Protein AF-A0A317F106-F1 (afdb_monomer_lite)

Secondary structure (DSSP, 8-state):
-TTTTT--PPPPPP---SSSHHHHHHHHHHHHHHHHHHHH-TT--S--SSGGGSEEPTTS-EE-HHHHHHHHHHHHHHHHHHHHHHHH-

pLDDT: mean 92.19, std 5.91, range [55.66, 98.0]

Organism: NCBI:txid2203212

Structure (mmCIF, N/CA/C/O backbone):
data_AF-A0A317F106-F1
#
_entry.id   AF-A0A317F106-F1
#
loop_
_atom_site.group_PDB
_atom_site.id
_atom_site.type_symbol
_atom_site.label_atom_id
_atom_site.label_alt_id
_atom_site.label_comp_id
_atom_site.label_asym_id
_atom_site.label_entity_id
_atom_site.label_seq_id
_atom_site.pdbx_PDB_ins_code
_atom_site.Cartn_x
_atom_site.Cartn_y
_atom_site.Cartn_z
_atom_site.occupancy
_atom_site.B_iso_or_equiv
_atom_site.auth_seq_id
_atom_site.auth_comp_id
_atom_site.auth_asym_id
_atom_site.auth_atom_id
_atom_site.pdbx_PDB_model_num
ATOM 1 N N . MET A 1 1 ? -6.680 -5.233 5.391 1.00 79.50 1 MET A N 1
ATOM 2 C CA . MET A 1 1 ? -7.049 -4.062 6.206 1.00 79.50 1 MET A CA 1
ATOM 3 C C . MET A 1 1 ? -8.561 -3.898 6.235 1.00 79.50 1 MET A C 1
ATOM 5 O O . MET A 1 1 ? -9.145 -4.159 7.264 1.00 79.50 1 MET A O 1
ATOM 9 N N . GLU A 1 2 ? -9.223 -3.624 5.113 1.00 82.81 2 GLU A N 1
ATOM 10 C CA . GLU A 1 2 ? -10.684 -3.401 5.064 1.00 82.81 2 GLU A CA 1
ATOM 11 C C . GLU A 1 2 ? -11.546 -4.533 5.635 1.00 82.81 2 GLU A C 1
ATOM 13 O O . GLU A 1 2 ? -12.427 -4.290 6.449 1.00 82.81 2 GLU A O 1
ATOM 18 N N . ASN A 1 3 ? -11.259 -5.786 5.276 1.00 81.94 3 ASN A N 1
ATOM 19 C CA . ASN A 1 3 ? -11.984 -6.932 5.842 1.00 81.94 3 ASN A CA 1
ATOM 20 C C . ASN A 1 3 ? -11.746 -7.107 7.342 1.00 81.94 3 ASN A C 1
ATOM 22 O O . ASN A 1 3 ? -12.618 -7.604 8.041 1.00 81.94 3 ASN A O 1
ATOM 26 N N . HIS A 1 4 ? -10.587 -6.672 7.834 1.00 80.81 4 HIS A N 1
ATOM 27 C CA . HIS A 1 4 ? -10.290 -6.683 9.260 1.00 80.81 4 HIS A CA 1
ATOM 28 C C . HIS A 1 4 ? -11.084 -5.598 10.007 1.00 80.81 4 HIS A C 1
ATOM 30 O O . HIS A 1 4 ? -11.530 -5.843 11.117 1.00 80.81 4 HIS A O 1
ATOM 36 N N . ILE A 1 5 ? -11.377 -4.466 9.357 1.00 81.38 5 ILE A N 1
ATOM 37 C CA . ILE A 1 5 ? -12.264 -3.415 9.889 1.00 81.38 5 ILE A CA 1
ATOM 38 C C . ILE A 1 5 ? -13.740 -3.600 9.483 1.00 81.38 5 ILE A C 1
ATOM 40 O O . ILE A 1 5 ? -14.540 -2.677 9.601 1.00 81.38 5 ILE A O 1
ATOM 44 N N . GLY A 1 6 ? -14.116 -4.787 8.992 1.00 82.88 6 GLY A N 1
ATOM 45 C CA . GLY A 1 6 ? -15.510 -5.171 8.738 1.00 82.88 6 GLY A CA 1
ATOM 46 C C . GLY A 1 6 ? -16.130 -4.707 7.412 1.00 82.88 6 GLY A C 1
ATOM 47 O O . GLY A 1 6 ? -17.331 -4.888 7.218 1.00 82.88 6 GLY A O 1
ATOM 48 N N . LEU A 1 7 ? -15.354 -4.149 6.475 1.00 81.06 7 LEU A N 1
ATOM 49 C CA . LEU A 1 7 ? -15.880 -3.594 5.213 1.00 81.06 7 LEU A CA 1
ATOM 50 C C . LEU A 1 7 ? -16.180 -4.638 4.116 1.00 81.06 7 LEU A C 1
ATOM 52 O O . LEU A 1 7 ? -16.780 -4.289 3.104 1.00 81.06 7 LEU A O 1
ATOM 56 N N . ASN A 1 8 ? -15.813 -5.912 4.311 1.00 83.00 8 ASN A N 1
ATOM 57 C CA . ASN A 1 8 ? -16.135 -7.042 3.416 1.00 83.00 8 ASN A CA 1
ATOM 58 C C . ASN A 1 8 ? -15.856 -6.782 1.915 1.00 83.00 8 ASN A C 1
ATOM 60 O O . ASN A 1 8 ? -16.671 -7.100 1.047 1.00 83.00 8 ASN A O 1
ATOM 64 N N . THR A 1 9 ? -14.696 -6.207 1.598 1.00 86.19 9 THR A N 1
ATOM 65 C CA . THR A 1 9 ? -14.245 -5.936 0.234 1.00 86.19 9 THR A CA 1
ATOM 66 C C . THR A 1 9 ? -13.712 -7.188 -0.467 1.00 86.19 9 THR A C 1
ATOM 68 O O . THR A 1 9 ? -13.115 -8.094 0.130 1.00 86.19 9 THR A O 1
ATOM 71 N N . ILE A 1 10 ? -13.929 -7.236 -1.784 1.00 87.25 10 ILE A N 1
ATOM 72 C CA . ILE A 1 10 ? -13.456 -8.313 -2.656 1.00 87.25 10 ILE A CA 1
ATOM 73 C C . ILE A 1 10 ? -12.085 -7.928 -3.203 1.00 87.25 10 ILE A C 1
ATOM 75 O O . ILE A 1 10 ? -11.886 -6.828 -3.719 1.00 87.25 10 ILE A O 1
ATOM 79 N N . ARG A 1 11 ? -11.130 -8.857 -3.122 1.00 84.12 11 ARG A N 1
ATOM 80 C CA . ARG A 1 11 ? -9.804 -8.667 -3.710 1.00 84.12 11 ARG A CA 1
ATOM 81 C C . ARG A 1 11 ? -9.930 -8.548 -5.240 1.00 84.12 11 ARG A C 1
ATOM 83 O O . ARG A 1 11 ? -10.470 -9.471 -5.847 1.00 84.12 11 ARG A O 1
ATOM 90 N N . PRO A 1 12 ? -9.391 -7.490 -5.873 1.00 87.56 12 PRO A N 1
ATOM 91 C CA . PRO A 1 12 ? -9.419 -7.367 -7.325 1.00 87.56 12 PRO A CA 1
ATOM 92 C C . PRO A 1 12 ? -8.603 -8.480 -7.998 1.00 87.56 12 PRO A C 1
ATOM 94 O O . PRO A 1 12 ? -7.592 -8.952 -7.460 1.00 87.56 12 PRO A O 1
ATOM 97 N N . GLU A 1 13 ? -9.039 -8.884 -9.189 1.00 91.62 13 GLU A N 1
ATOM 98 C CA . GLU A 1 13 ? -8.332 -9.861 -10.017 1.00 91.62 13 GLU A CA 1
ATOM 99 C C . GLU A 1 13 ? -6.991 -9.315 -10.528 1.00 91.62 13 GLU A C 1
ATOM 101 O O . GLU A 1 13 ? -6.745 -8.107 -10.564 1.00 91.62 13 GLU A O 1
ATOM 106 N N . ARG A 1 14 ? -6.091 -10.222 -10.928 1.00 92.50 14 ARG A N 1
ATOM 107 C CA . ARG A 1 14 ? -4.829 -9.829 -11.564 1.00 92.50 14 ARG A CA 1
ATOM 108 C C . ARG A 1 14 ? -5.099 -9.356 -12.989 1.00 92.50 14 ARG A C 1
ATOM 110 O O . ARG A 1 14 ? -5.735 -10.065 -13.760 1.00 92.50 14 ARG A O 1
ATOM 117 N N . CYS A 1 15 ? -4.543 -8.204 -13.341 1.00 91.88 15 CYS A N 1
ATOM 118 C CA . CYS A 1 15 ? -4.629 -7.636 -14.682 1.00 91.88 15 CYS A CA 1
ATOM 119 C C . CYS A 1 15 ? -3.271 -7.691 -15.387 1.00 91.88 15 CYS A C 1
ATOM 121 O O . CYS A 1 15 ? -2.232 -7.521 -14.748 1.00 91.88 15 CYS A O 1
ATOM 123 N N . PHE A 1 16 ? -3.308 -7.859 -16.707 1.00 95.94 16 PHE A N 1
ATOM 124 C CA . PHE A 1 16 ? -2.163 -7.712 -17.599 1.00 95.94 16 PHE A CA 1
ATOM 125 C C . PHE A 1 16 ? -2.548 -6.753 -18.725 1.00 95.94 16 PHE A C 1
ATOM 127 O O . PHE A 1 16 ? -3.681 -6.788 -19.203 1.00 95.94 16 PHE A O 1
ATOM 134 N N . PHE A 1 17 ? -1.615 -5.896 -19.119 1.00 96.25 17 PHE A N 1
ATOM 135 C CA . PHE A 1 17 ? -1.794 -4.904 -20.174 1.00 96.25 17 PHE A CA 1
ATOM 136 C C . PHE A 1 17 ? -0.629 -4.956 -21.159 1.00 96.25 17 PHE A C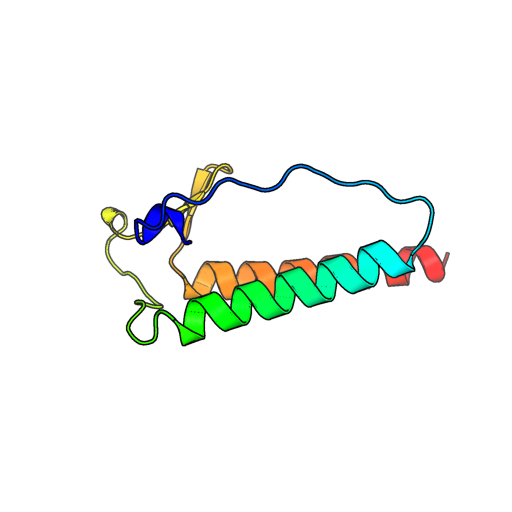 1
ATOM 138 O O . PHE A 1 17 ? 0.497 -5.274 -20.770 1.00 96.25 17 PHE A O 1
ATOM 145 N N . ASP A 1 18 ? -0.910 -4.582 -22.405 1.00 97.56 18 ASP A N 1
ATOM 146 C CA . ASP A 1 18 ? 0.067 -4.558 -23.501 1.00 97.56 18 ASP A CA 1
ATOM 147 C C . ASP A 1 18 ? 0.962 -3.306 -23.485 1.00 97.56 18 ASP A C 1
ATOM 149 O O . ASP A 1 18 ? 2.010 -3.265 -24.126 1.00 97.56 18 ASP A O 1
ATOM 153 N N . HIS A 1 19 ? 0.555 -2.278 -22.736 1.00 96.94 19 HIS A N 1
ATOM 154 C CA . HIS A 1 19 ? 1.229 -0.983 -22.653 1.00 96.94 19 HIS A CA 1
ATOM 155 C C . HIS A 1 19 ? 1.479 -0.577 -21.198 1.00 96.94 19 HIS A C 1
ATOM 157 O O . HIS A 1 19 ? 0.866 -1.121 -20.277 1.00 96.94 19 HIS A O 1
ATOM 163 N N . VAL A 1 20 ? 2.394 0.372 -20.980 1.00 95.19 20 VAL A N 1
ATOM 164 C CA . VAL A 1 20 ? 2.831 0.782 -19.635 1.00 95.19 20 VAL A CA 1
ATOM 165 C C . VAL A 1 20 ? 1.834 1.726 -18.960 1.00 95.19 20 VAL A C 1
ATOM 167 O O . VAL A 1 20 ? 1.666 1.690 -17.742 1.00 95.19 20 VAL A O 1
ATOM 170 N N . GLU A 1 21 ? 1.126 2.537 -19.739 1.00 98.00 21 GLU A N 1
ATOM 171 C CA . GLU A 1 21 ? 0.218 3.579 -19.267 1.00 98.00 21 GLU A CA 1
ATOM 172 C C . GLU A 1 21 ? -0.904 3.024 -18.367 1.00 98.00 21 GLU A C 1
ATOM 174 O O . GLU A 1 21 ? -1.104 3.569 -17.278 1.00 98.00 21 GLU A O 1
ATOM 179 N N . PRO A 1 22 ? -1.581 1.903 -18.704 1.00 97.06 22 PRO A N 1
ATOM 180 C CA . PRO A 1 22 ? -2.560 1.286 -17.810 1.00 97.06 22 PRO A CA 1
ATOM 181 C C . PRO A 1 22 ? -1.975 0.816 -16.472 1.00 97.06 22 PRO A C 1
ATOM 183 O O . PRO A 1 22 ? -2.662 0.876 -15.452 1.00 97.06 22 PRO A O 1
ATOM 186 N N . TYR A 1 23 ? -0.714 0.367 -16.440 1.00 95.12 23 TYR A N 1
ATOM 187 C CA . TYR A 1 23 ? -0.063 -0.003 -15.180 1.00 95.12 23 TYR A CA 1
ATOM 188 C C . TYR A 1 23 ? 0.207 1.227 -14.310 1.00 95.12 23 TYR A C 1
ATOM 190 O O . TYR A 1 23 ? -0.032 1.173 -13.104 1.00 95.12 23 TYR A O 1
ATOM 198 N N . ILE A 1 24 ? 0.659 2.338 -14.904 1.00 95.69 24 ILE A N 1
ATOM 199 C CA . ILE A 1 24 ? 0.876 3.608 -14.191 1.00 95.69 24 ILE A CA 1
ATOM 200 C C . ILE A 1 24 ? -0.439 4.096 -13.573 1.00 95.69 24 ILE A C 1
ATOM 202 O O . ILE A 1 24 ? -0.495 4.391 -12.379 1.00 95.69 24 ILE A O 1
ATOM 206 N N . GLU A 1 25 ? -1.518 4.092 -14.354 1.00 97.00 25 GLU A N 1
ATOM 207 C CA . GLU A 1 25 ? -2.850 4.465 -13.876 1.00 97.00 25 GLU A CA 1
ATOM 208 C C . GLU A 1 25 ? -3.317 3.558 -12.724 1.00 97.00 25 GLU A C 1
ATOM 210 O O . GLU A 1 25 ? -3.800 4.035 -11.697 1.00 97.00 25 GLU A O 1
ATOM 215 N N . LYS A 1 26 ? -3.095 2.241 -12.823 1.00 95.06 26 LYS A N 1
ATOM 216 C CA . LYS A 1 26 ? -3.419 1.304 -11.735 1.00 95.06 26 LYS A CA 1
ATOM 217 C C . LYS A 1 26 ? -2.618 1.563 -10.459 1.00 95.06 26 LYS A C 1
ATOM 219 O O . LYS A 1 26 ? -3.169 1.398 -9.371 1.00 95.06 26 LYS A O 1
ATOM 224 N N . LEU A 1 27 ? -1.362 1.998 -10.562 1.00 93.69 27 LEU A N 1
ATOM 225 C CA . LEU A 1 27 ? -0.567 2.397 -9.397 1.00 93.69 27 LEU A CA 1
ATOM 226 C C . LEU A 1 27 ? -1.118 3.672 -8.743 1.00 93.69 27 LEU A C 1
ATOM 228 O O . LEU A 1 27 ? -1.212 3.726 -7.516 1.00 93.69 27 LEU A O 1
ATOM 232 N N . HIS A 1 28 ? -1.544 4.663 -9.532 1.00 96.56 28 HIS A N 1
ATOM 233 C CA . HIS A 1 28 ? -2.204 5.862 -9.003 1.00 96.56 28 HIS A CA 1
ATOM 234 C C . HIS A 1 28 ? -3.529 5.536 -8.309 1.00 96.56 28 HIS A C 1
ATOM 236 O O . HIS A 1 28 ? -3.794 6.046 -7.216 1.00 96.56 28 HIS A O 1
ATOM 242 N N . GLN A 1 29 ? -4.333 4.649 -8.901 1.00 95.38 29 GLN A N 1
ATOM 243 C CA . GLN A 1 29 ? -5.572 4.158 -8.298 1.00 95.38 29 GLN A CA 1
ATOM 244 C C . GLN A 1 29 ? -5.299 3.434 -6.977 1.00 95.38 29 GLN A C 1
ATOM 246 O O . GLN A 1 29 ? -5.948 3.738 -5.981 1.00 95.38 29 GLN A O 1
ATOM 251 N N . ALA A 1 30 ? -4.309 2.536 -6.936 1.00 92.06 30 ALA A N 1
ATOM 252 C CA . ALA A 1 30 ? -3.927 1.830 -5.714 1.00 92.06 30 ALA A CA 1
ATOM 253 C C . ALA A 1 30 ? -3.464 2.792 -4.606 1.00 92.06 30 ALA A C 1
ATOM 255 O O . ALA A 1 30 ? -3.877 2.652 -3.458 1.00 92.06 30 ALA A O 1
ATOM 256 N N . PHE A 1 31 ? -2.658 3.804 -4.942 1.00 94.31 31 PHE A N 1
ATOM 257 C CA . PHE A 1 31 ? -2.217 4.810 -3.974 1.00 94.31 31 PHE A CA 1
ATOM 258 C C . PHE A 1 31 ? -3.382 5.656 -3.440 1.00 94.31 31 PHE A C 1
ATOM 260 O O . PHE A 1 31 ? -3.517 5.842 -2.230 1.00 94.31 31 PHE A O 1
ATOM 267 N N . SER A 1 32 ? -4.251 6.128 -4.336 1.00 96.19 32 SER A N 1
ATOM 268 C CA . SER A 1 32 ? -5.426 6.931 -3.976 1.00 96.19 32 SER A CA 1
ATOM 269 C C . SER A 1 32 ? -6.398 6.134 -3.110 1.00 96.19 32 SER A C 1
ATOM 271 O O . SER A 1 32 ? -6.934 6.654 -2.139 1.00 96.19 32 SER A O 1
ATOM 273 N N . TYR A 1 33 ? -6.570 4.849 -3.416 1.00 92.50 33 TYR A N 1
ATOM 274 C CA . TYR A 1 33 ? -7.352 3.928 -2.606 1.00 92.50 33 TYR A CA 1
ATOM 275 C C . TYR A 1 33 ? -6.800 3.804 -1.186 1.00 92.50 33 TYR A C 1
ATOM 277 O O . TYR A 1 33 ? -7.543 4.004 -0.229 1.00 92.50 33 TYR A O 1
ATOM 285 N N . CYS A 1 34 ? -5.494 3.550 -1.042 1.00 91.81 34 CYS A N 1
ATOM 286 C CA . CYS A 1 34 ? -4.853 3.494 0.271 1.00 91.81 34 CYS A CA 1
ATOM 287 C C . CYS A 1 34 ? -5.090 4.785 1.063 1.00 91.81 34 CYS A C 1
ATOM 289 O O . CYS A 1 34 ? -5.491 4.713 2.218 1.00 91.81 34 CYS A O 1
ATOM 291 N N . LYS A 1 35 ? -4.912 5.957 0.439 1.00 94.56 35 LYS A N 1
ATOM 292 C CA . LYS A 1 35 ? -5.183 7.258 1.072 1.00 94.56 35 LYS A CA 1
ATOM 293 C C . LYS A 1 35 ? -6.637 7.376 1.541 1.00 94.56 35 LYS A C 1
ATOM 295 O O . LYS A 1 35 ? -6.873 7.723 2.696 1.00 94.56 35 LYS A O 1
ATOM 300 N N . ASN A 1 36 ? -7.591 7.029 0.679 1.00 94.19 36 ASN A N 1
ATOM 301 C CA . ASN A 1 36 ? -9.018 7.111 0.988 1.00 94.19 36 ASN A CA 1
ATOM 302 C C . ASN A 1 36 ? -9.412 6.222 2.176 1.00 94.19 36 ASN A C 1
ATOM 304 O O . ASN A 1 36 ? -10.258 6.628 2.967 1.00 94.19 36 ASN A O 1
ATOM 308 N N . VAL A 1 37 ? -8.791 5.046 2.339 1.00 91.00 37 VAL A N 1
ATOM 309 C CA . VAL A 1 37 ? -9.046 4.171 3.498 1.00 91.00 37 VAL A CA 1
ATOM 310 C C . VAL A 1 37 ? -8.746 4.904 4.808 1.00 91.00 37 VAL A C 1
ATOM 312 O O . VAL A 1 37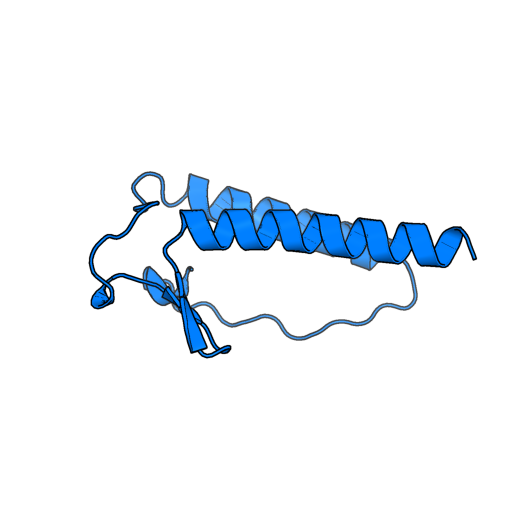 ? -9.573 4.867 5.715 1.00 91.00 37 VAL A O 1
ATOM 315 N N . PHE A 1 38 ? -7.625 5.621 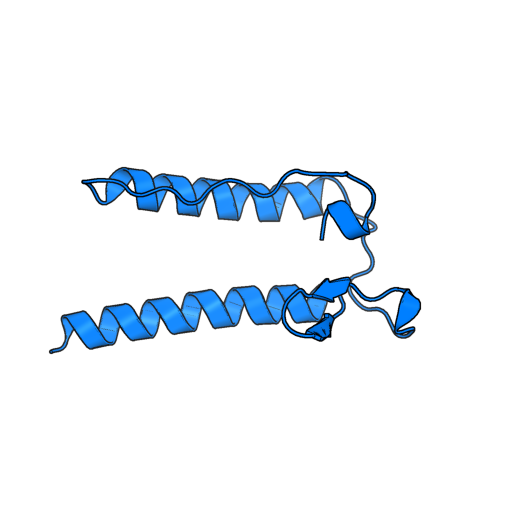4.910 1.00 92.62 38 PHE A N 1
ATOM 316 C CA . PHE A 1 38 ? -7.295 6.380 6.125 1.00 92.62 38 PHE A CA 1
ATOM 317 C C . PHE A 1 38 ? -8.170 7.622 6.300 1.00 92.62 38 PHE A C 1
ATOM 319 O O . PHE A 1 38 ? -8.595 7.919 7.412 1.00 92.62 38 PHE A O 1
ATOM 326 N N . GLU A 1 39 ? -8.493 8.324 5.211 1.00 95.06 39 GLU A N 1
ATOM 327 C CA . GLU A 1 39 ? -9.381 9.494 5.265 1.00 95.06 39 GLU A CA 1
ATOM 328 C C . GLU A 1 39 ? -10.796 9.130 5.734 1.00 95.06 39 GLU A C 1
ATOM 330 O O . GLU A 1 39 ? -11.417 9.888 6.477 1.00 95.06 39 GLU A O 1
ATOM 335 N N . GLN A 1 40 ? -11.301 7.963 5.332 1.00 93.56 40 GLN A N 1
ATOM 336 C CA . GLN A 1 40 ? -12.621 7.471 5.734 1.00 93.56 40 GLN A CA 1
ATOM 337 C C . GLN A 1 40 ? -12.631 6.849 7.134 1.00 93.56 40 GLN A C 1
ATOM 339 O O . GLN A 1 40 ? -13.691 6.765 7.752 1.00 93.56 40 GLN A O 1
ATOM 344 N N . ASN A 1 41 ? -11.472 6.433 7.648 1.00 91.81 41 ASN A N 1
ATOM 345 C CA . ASN A 1 41 ? -11.338 5.752 8.934 1.00 91.81 41 ASN A CA 1
ATOM 346 C C . ASN A 1 41 ? -10.311 6.475 9.828 1.00 91.81 41 ASN A C 1
ATOM 348 O O . ASN A 1 41 ? -9.278 5.899 10.167 1.00 91.81 41 ASN A O 1
ATOM 352 N N . PRO A 1 42 ? -10.575 7.730 10.245 1.00 92.38 42 PRO A N 1
ATOM 353 C CA . PRO A 1 42 ? -9.599 8.547 10.975 1.00 92.38 42 PRO A CA 1
ATOM 354 C C . PRO A 1 42 ? -9.248 8.007 12.369 1.00 92.38 42 PRO A C 1
ATOM 356 O O . PRO A 1 42 ? -8.216 8.371 12.920 1.00 92.38 42 PRO A O 1
ATOM 359 N N . ASN A 1 43 ? -10.098 7.146 12.938 1.00 92.75 43 ASN A N 1
ATOM 360 C CA . ASN A 1 43 ? -9.897 6.530 14.253 1.00 92.75 43 ASN A CA 1
ATOM 361 C C . ASN A 1 43 ? -9.351 5.096 14.162 1.00 92.75 43 ASN A C 1
ATOM 363 O O . ASN A 1 43 ? -9.442 4.356 15.138 1.00 92.75 43 ASN A O 1
ATOM 367 N N . LEU A 1 44 ? -8.860 4.674 12.993 1.00 91.06 44 LEU A N 1
ATOM 368 C CA . LEU A 1 44 ? -8.269 3.353 12.809 1.00 91.06 44 LEU A CA 1
ATOM 369 C C . LEU A 1 44 ? -7.058 3.186 13.745 1.00 91.06 44 LEU A C 1
ATOM 371 O O . LEU A 1 44 ? -6.116 3.976 13.629 1.00 91.06 44 LEU A O 1
ATOM 375 N N . PRO A 1 45 ? -7.043 2.179 14.638 1.00 92.88 45 PRO A N 1
ATOM 376 C CA . PRO A 1 45 ? -5.860 1.880 15.432 1.00 92.88 45 PRO A CA 1
ATOM 377 C C . PRO A 1 45 ? -4.683 1.523 14.521 1.00 92.88 45 PRO A C 1
ATOM 379 O O . PRO A 1 45 ? -4.813 0.706 13.607 1.00 92.88 45 PRO A O 1
ATOM 382 N N . LEU A 1 46 ? -3.543 2.179 14.741 1.00 93.50 46 LEU A N 1
ATOM 383 C CA . LEU A 1 46 ? -2.331 1.924 13.960 1.00 93.50 46 LEU A CA 1
ATOM 384 C C . LEU A 1 46 ? -1.505 0.788 14.562 1.00 93.50 46 LEU A C 1
ATOM 386 O O . LEU A 1 46 ? -1.020 -0.072 13.830 1.00 93.50 46 LEU A O 1
ATOM 390 N N . GLU A 1 47 ? -1.412 0.773 15.888 1.00 95.44 47 GLU A N 1
ATOM 391 C CA . GLU A 1 47 ? -0.691 -0.215 16.679 1.00 95.44 47 GLU A CA 1
ATOM 392 C C . GLU A 1 47 ? -1.687 -1.059 17.474 1.00 95.44 47 GLU A C 1
ATOM 394 O O . GLU A 1 47 ? -2.626 -0.528 18.068 1.00 95.44 47 G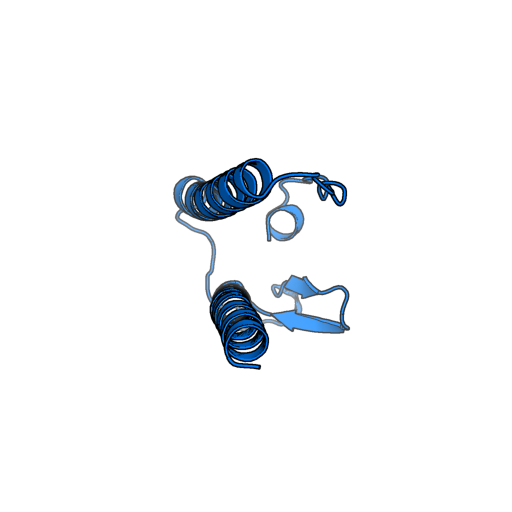LU A O 1
ATOM 399 N N . GLU A 1 48 ? -1.448 -2.368 17.524 1.00 94.12 48 GLU A N 1
ATOM 400 C CA . GLU A 1 48 ? -2.245 -3.310 18.310 1.00 94.12 48 GLU A CA 1
ATOM 401 C C . GLU A 1 48 ? -1.311 -4.175 19.160 1.00 94.12 48 GLU A C 1
ATOM 403 O O . GLU A 1 48 ? -0.378 -4.805 18.652 1.00 94.12 48 GLU A O 1
ATOM 408 N N . LEU A 1 49 ? -1.545 -4.215 20.473 1.00 90.81 49 LEU A N 1
ATOM 409 C CA . LEU A 1 49 ? -0.734 -5.020 21.397 1.00 90.81 49 LEU A CA 1
ATOM 410 C C . LEU A 1 49 ? -1.211 -6.474 21.440 1.00 90.81 49 LEU A C 1
ATOM 412 O O . LEU A 1 49 ? -0.398 -7.399 21.474 1.00 90.81 49 LEU A O 1
ATOM 416 N N . GLU A 1 50 ? -2.527 -6.670 21.404 1.00 92.38 50 GLU A N 1
ATOM 417 C CA . GLU A 1 50 ? -3.150 -7.983 21.481 1.00 92.38 50 GLU A CA 1
ATOM 418 C C . GLU A 1 50 ? -3.157 -8.661 20.110 1.00 92.38 50 GLU A C 1
ATOM 420 O O . GLU A 1 50 ? -3.657 -8.135 19.119 1.00 92.38 50 GLU A O 1
ATOM 425 N N . ASN A 1 51 ? -2.627 -9.883 20.044 1.00 88.50 51 ASN A N 1
ATOM 426 C CA . ASN A 1 51 ? -2.533 -10.632 18.787 1.00 88.50 51 ASN A CA 1
ATOM 427 C C . ASN A 1 51 ? -3.902 -10.994 18.183 1.00 88.50 51 ASN A C 1
ATOM 429 O O . ASN A 1 51 ? -3.974 -11.283 16.988 1.00 88.50 51 ASN A O 1
ATOM 433 N N . SER A 1 52 ? -4.976 -11.008 18.982 1.00 90.56 52 SER A N 1
ATOM 434 C CA . SER A 1 52 ? -6.344 -11.215 18.484 1.00 90.56 52 SER A CA 1
ATOM 435 C C . SER A 1 52 ? -6.837 -10.053 17.627 1.00 90.56 52 SER A C 1
ATOM 437 O O . SER A 1 52 ? -7.596 -10.283 16.688 1.00 90.56 52 SER A O 1
ATOM 439 N N . GLU A 1 53 ? -6.354 -8.843 17.911 1.00 89.94 53 GLU A N 1
ATOM 440 C CA . GLU A 1 53 ? -6.731 -7.608 17.220 1.00 89.94 53 GLU A CA 1
ATOM 441 C C . GLU A 1 53 ? -5.823 -7.326 16.017 1.00 89.94 53 GLU A C 1
ATOM 443 O O . GLU A 1 53 ? -6.019 -6.360 15.291 1.00 89.94 53 GLU A O 1
ATOM 448 N N . LYS A 1 54 ? -4.835 -8.188 15.745 1.00 93.81 54 LYS A N 1
ATOM 449 C CA . LYS A 1 54 ? -3.953 -8.049 14.583 1.00 93.81 54 LYS A CA 1
ATOM 450 C C . LYS A 1 54 ? -4.547 -8.644 13.315 1.00 93.81 54 LYS A C 1
ATOM 452 O O . LYS A 1 54 ? -5.346 -9.583 13.307 1.00 93.81 54 LYS A O 1
ATOM 457 N N . ILE A 1 55 ? -4.067 -8.138 12.186 1.00 93.44 55 ILE A N 1
ATOM 458 C CA . ILE A 1 55 ? -4.446 -8.603 10.859 1.00 93.44 55 ILE A CA 1
ATOM 459 C C . ILE A 1 55 ? -3.711 -9.909 10.557 1.00 93.44 55 ILE A C 1
ATOM 461 O O . ILE A 1 55 ? -2.488 -9.941 10.413 1.00 93.44 55 ILE A O 1
ATOM 465 N N . ASN A 1 56 ? -4.476 -10.986 10.376 1.00 92.25 56 ASN A N 1
ATOM 466 C CA . ASN A 1 56 ? -3.960 -12.255 9.874 1.00 92.25 56 ASN A CA 1
ATOM 467 C C . ASN A 1 56 ? -3.657 -12.147 8.379 1.00 92.25 56 ASN A C 1
ATOM 469 O O . ASN A 1 56 ? -4.544 -11.862 7.568 1.00 92.25 56 ASN A O 1
ATOM 473 N N . THR A 1 57 ? -2.407 -12.394 8.001 1.00 90.50 57 THR A N 1
ATOM 474 C CA . THR A 1 57 ? -2.005 -12.399 6.595 1.00 90.50 57 THR A CA 1
ATOM 475 C C . THR A 1 57 ? -2.010 -13.806 6.019 1.00 90.50 57 THR A C 1
ATOM 477 O O . THR A 1 57 ? -1.769 -14.794 6.711 1.00 90.50 57 THR A O 1
ATOM 480 N N . ASN A 1 58 ? -2.214 -13.905 4.706 1.00 87.94 58 ASN A N 1
ATOM 481 C CA . ASN A 1 58 ? -2.226 -15.194 4.009 1.00 87.94 58 ASN A CA 1
ATOM 482 C C . ASN A 1 58 ? -0.855 -15.892 3.983 1.00 87.94 58 ASN A C 1
ATOM 484 O O . ASN A 1 58 ? -0.776 -17.041 3.558 1.00 87.94 58 ASN A O 1
ATOM 488 N N . TRP A 1 59 ? 0.222 -15.209 4.382 1.00 89.12 59 TRP A N 1
ATOM 489 C CA . TRP A 1 59 ? 1.566 -15.785 4.452 1.00 89.12 59 TRP A CA 1
ATOM 490 C C . TRP A 1 59 ? 1.961 -16.252 5.863 1.00 89.12 59 TRP A C 1
ATOM 492 O O . TRP A 1 59 ? 3.049 -16.795 6.017 1.00 89.12 59 TRP A O 1
ATOM 502 N N . GLY A 1 60 ? 1.054 -16.142 6.848 1.00 88.50 60 GLY A N 1
ATOM 503 C CA . GLY A 1 60 ? 1.170 -16.786 8.165 1.00 88.50 60 GLY A CA 1
ATOM 504 C C . GLY A 1 60 ? 1.587 -15.871 9.318 1.00 88.50 60 GLY A C 1
ATOM 505 O O . GLY A 1 60 ? 1.578 -16.303 10.467 1.00 88.50 60 GLY A O 1
ATOM 506 N N . GLN A 1 61 ? 1.923 -14.613 9.040 1.00 93.31 61 GLN A N 1
ATOM 507 C CA . GLN A 1 61 ? 2.300 -13.625 10.049 1.00 93.31 61 GLN A CA 1
ATOM 508 C C . GLN A 1 61 ? 1.112 -12.729 10.403 1.00 93.31 61 GLN A C 1
ATOM 510 O O . GLN A 1 61 ? 0.226 -12.478 9.577 1.00 93.31 61 GLN A O 1
ATOM 515 N N . GLN A 1 62 ? 1.124 -12.224 11.632 1.00 95.19 62 GLN A N 1
ATOM 516 C CA . GLN A 1 62 ? 0.181 -11.224 12.112 1.00 95.19 62 GLN A CA 1
ATOM 517 C C . GLN A 1 62 ? 0.864 -9.864 12.156 1.00 95.19 62 GLN A C 1
ATOM 519 O O . GLN A 1 62 ? 2.016 -9.771 12.580 1.00 95.19 62 GLN A O 1
ATOM 524 N N . TYR A 1 63 ? 0.143 -8.832 11.739 1.00 95.50 63 TYR A N 1
ATOM 525 C CA . TYR A 1 63 ? 0.634 -7.461 11.752 1.00 95.50 63 TYR A CA 1
ATOM 526 C C . TYR A 1 63 ? -0.461 -6.511 12.211 1.00 95.50 63 TYR A C 1
ATOM 528 O O . TYR A 1 63 ? -1.640 -6.742 11.934 1.00 95.50 63 TYR A O 1
ATOM 536 N N . ASP A 1 64 ? -0.065 -5.436 12.872 1.00 95.69 64 ASP A N 1
ATOM 537 C CA . ASP A 1 64 ? -0.914 -4.255 13.001 1.00 95.69 64 ASP A CA 1
ATOM 538 C C . ASP A 1 64 ? -0.886 -3.415 11.705 1.00 95.69 64 ASP A C 1
ATOM 540 O O . ASP A 1 64 ? -0.294 -3.790 10.680 1.00 95.69 64 ASP A O 1
ATOM 544 N N . VAL A 1 65 ? -1.618 -2.303 11.708 1.00 94.31 65 VAL A N 1
ATOM 545 C CA . VAL A 1 65 ? -1.757 -1.431 10.537 1.00 94.31 65 VAL A CA 1
ATOM 546 C C . VAL A 1 65 ? -0.442 -0.717 10.223 1.00 94.31 65 VAL A C 1
ATOM 548 O O . VAL A 1 65 ? -0.087 -0.626 9.044 1.00 94.31 65 VAL A O 1
ATOM 551 N N . GLU A 1 66 ? 0.292 -0.258 11.239 1.00 95.31 66 GLU A N 1
ATOM 552 C CA . GLU A 1 66 ? 1.595 0.395 11.083 1.00 95.31 66 GLU A CA 1
ATOM 553 C C . GLU A 1 66 ? 2.599 -0.537 10.394 1.00 95.31 66 GLU A C 1
ATOM 555 O O . GLU A 1 66 ? 3.154 -0.201 9.344 1.00 95.31 66 GLU A O 1
ATOM 560 N N . GLN A 1 67 ? 2.756 -1.758 10.897 1.00 95.81 67 GLN A N 1
ATOM 561 C CA . GLN A 1 67 ? 3.684 -2.738 10.340 1.00 95.81 67 GLN A CA 1
ATOM 562 C C . GLN A 1 67 ? 3.348 -3.107 8.888 1.00 95.81 67 GLN A C 1
ATOM 564 O O . GLN A 1 67 ? 4.244 -3.297 8.058 1.00 95.81 67 GLN A O 1
ATOM 569 N N . LEU A 1 68 ? 2.058 -3.206 8.537 1.00 95.06 68 LEU A N 1
ATOM 570 C CA . LEU A 1 68 ? 1.652 -3.441 7.147 1.00 95.06 68 LEU A CA 1
ATOM 571 C C . LEU A 1 68 ? 1.937 -2.242 6.240 1.00 95.06 68 LEU A C 1
ATOM 573 O O . LEU A 1 68 ? 2.259 -2.445 5.065 1.00 95.06 68 LEU A O 1
ATOM 577 N N . LEU A 1 69 ? 1.827 -1.014 6.751 1.00 94.06 69 LEU A N 1
ATOM 578 C CA . LEU A 1 69 ? 2.199 0.187 6.005 1.00 94.06 69 LEU A CA 1
ATOM 579 C C . LEU A 1 69 ? 3.702 0.226 5.738 1.00 94.06 69 LEU A C 1
ATOM 581 O O . LEU A 1 69 ? 4.108 0.427 4.590 1.00 94.06 69 LEU A O 1
ATOM 585 N N . GLU A 1 70 ? 4.521 -0.044 6.752 1.00 96.19 70 GLU A N 1
ATOM 586 C CA . GLU A 1 70 ? 5.969 -0.167 6.583 1.00 96.19 70 GLU A CA 1
ATOM 587 C C . GLU A 1 70 ? 6.308 -1.239 5.544 1.00 96.19 70 GLU A C 1
ATOM 589 O O . GLU A 1 70 ? 7.059 -0.976 4.598 1.00 96.19 70 GLU A O 1
ATOM 594 N N . HIS A 1 71 ? 5.684 -2.421 5.654 1.00 95.06 71 HIS A N 1
ATOM 595 C CA . HIS A 1 71 ? 5.833 -3.501 4.681 1.00 95.06 71 HIS A CA 1
ATOM 596 C C . HIS A 1 71 ? 5.489 -3.040 3.257 1.00 95.06 71 HIS A C 1
ATOM 598 O O . HIS A 1 71 ? 6.248 -3.302 2.321 1.00 95.06 71 HIS A O 1
ATOM 604 N N . ALA A 1 72 ? 4.369 -2.338 3.071 1.00 93.62 72 ALA A N 1
ATOM 605 C CA . ALA A 1 72 ? 3.942 -1.850 1.764 1.00 93.62 72 ALA A CA 1
ATOM 606 C C . ALA A 1 72 ? 4.945 -0.851 1.157 1.00 93.62 72 ALA A C 1
ATOM 608 O O . ALA A 1 72 ? 5.264 -0.944 -0.033 1.00 93.62 72 ALA A O 1
ATOM 609 N N . ILE A 1 73 ? 5.498 0.058 1.968 1.00 95.12 73 ILE A N 1
ATOM 610 C CA . ILE A 1 73 ? 6.506 1.032 1.525 1.00 95.12 73 ILE A CA 1
ATOM 611 C C . ILE A 1 73 ? 7.786 0.312 1.087 1.00 95.12 73 ILE A C 1
ATOM 613 O O . ILE A 1 73 ? 8.253 0.509 -0.042 1.00 95.12 73 ILE A O 1
ATOM 617 N N . VAL A 1 74 ? 8.341 -0.569 1.930 1.00 97.44 74 VAL A N 1
ATOM 618 C CA . VAL A 1 74 ? 9.577 -1.295 1.584 1.00 97.44 74 VAL A CA 1
ATOM 619 C C . VAL A 1 74 ? 9.378 -2.216 0.379 1.00 97.44 74 VAL A C 1
ATOM 621 O O . VAL A 1 74 ? 10.296 -2.389 -0.425 1.00 97.44 74 VAL A O 1
ATOM 624 N N . HIS A 1 75 ? 8.172 -2.762 0.197 1.00 95.25 75 HIS A N 1
ATOM 625 C CA . HIS A 1 75 ? 7.811 -3.588 -0.951 1.00 95.25 75 HIS A CA 1
ATOM 626 C C . HIS A 1 75 ? 7.910 -2.809 -2.273 1.00 95.25 75 HIS A C 1
ATOM 628 O O . HIS A 1 75 ? 8.507 -3.305 -3.233 1.00 95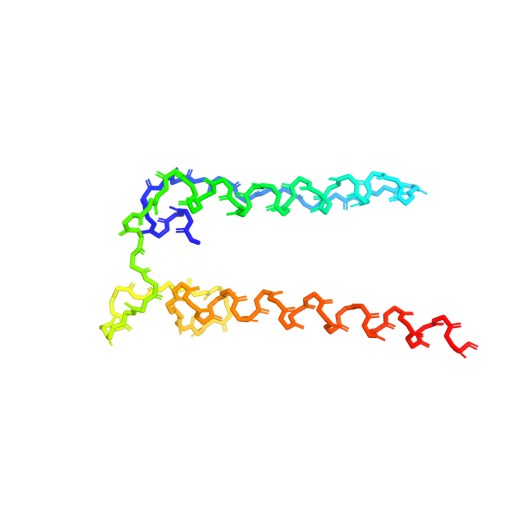.25 75 HIS A O 1
ATOM 634 N N . ILE A 1 76 ? 7.392 -1.575 -2.321 1.00 94.81 76 ILE A N 1
ATOM 635 C CA . ILE A 1 76 ? 7.488 -0.699 -3.503 1.00 94.81 76 ILE A CA 1
ATOM 636 C C . ILE A 1 76 ? 8.948 -0.320 -3.781 1.00 94.81 76 ILE A C 1
ATOM 638 O O . ILE A 1 76 ? 9.408 -0.444 -4.918 1.00 94.81 76 ILE A O 1
ATOM 642 N N . LEU A 1 77 ? 9.703 0.081 -2.752 1.00 97.00 77 LEU A N 1
ATOM 643 C CA . LEU A 1 77 ? 11.122 0.437 -2.896 1.00 97.00 77 LEU A CA 1
ATOM 644 C C . LEU A 1 77 ? 11.962 -0.740 -3.410 1.00 97.00 77 LEU A C 1
ATOM 646 O O . LEU A 1 77 ? 12.825 -0.566 -4.273 1.00 97.00 77 LEU A O 1
ATOM 650 N N . ARG A 1 78 ? 11.677 -1.955 -2.929 1.00 97.81 78 ARG A N 1
ATOM 651 C CA . ARG A 1 78 ? 12.317 -3.182 -3.410 1.00 97.81 78 ARG A CA 1
ATOM 652 C C . ARG A 1 78 ? 12.055 -3.408 -4.897 1.00 97.81 78 ARG A C 1
ATOM 654 O O . ARG A 1 78 ? 13.002 -3.682 -5.629 1.00 97.81 78 ARG A O 1
ATOM 661 N N . HIS A 1 79 ? 10.809 -3.281 -5.352 1.00 95.62 79 HIS A N 1
ATOM 662 C CA . HIS A 1 79 ? 10.477 -3.464 -6.769 1.00 95.62 79 HIS A CA 1
ATOM 663 C C . HIS A 1 79 ? 11.083 -2.389 -7.660 1.00 95.62 79 HIS A C 1
ATOM 665 O O . HIS A 1 79 ? 11.605 -2.707 -8.726 1.00 95.62 79 HIS A O 1
ATOM 671 N N . ARG A 1 80 ? 11.109 -1.137 -7.196 1.00 95.81 80 ARG A N 1
ATOM 672 C CA . ARG A 1 80 ? 11.833 -0.069 -7.883 1.00 95.81 80 ARG A CA 1
ATOM 673 C C . ARG A 1 80 ? 13.302 -0.448 -8.090 1.00 95.81 80 ARG A C 1
ATOM 675 O O . ARG A 1 80 ? 13.780 -0.398 -9.217 1.00 95.81 80 ARG A O 1
ATOM 682 N N . ARG A 1 81 ? 13.995 -0.892 -7.034 1.00 97.00 81 ARG A N 1
ATOM 683 C CA . ARG A 1 81 ? 15.399 -1.324 -7.127 1.00 97.00 81 ARG A CA 1
ATOM 684 C C . ARG A 1 81 ? 15.585 -2.509 -8.079 1.00 97.00 81 ARG A C 1
ATOM 686 O O . ARG A 1 81 ? 16.576 -2.556 -8.798 1.00 97.00 81 ARG A O 1
ATOM 693 N N . GLN A 1 82 ? 14.656 -3.466 -8.091 1.00 97.06 82 GLN A N 1
ATOM 694 C CA . GLN A 1 82 ? 14.697 -4.592 -9.030 1.00 97.06 82 GLN A CA 1
ATOM 695 C C . GLN A 1 82 ? 14.621 -4.114 -10.485 1.00 97.06 82 GLN A C 1
ATOM 697 O O . GLN A 1 82 ? 15.438 -4.537 -11.294 1.00 97.06 82 GLN A O 1
ATOM 702 N N . ILE A 1 83 ? 13.704 -3.194 -10.801 1.00 94.94 83 ILE A N 1
ATOM 703 C CA . ILE A 1 83 ? 13.579 -2.602 -12.142 1.00 94.94 83 ILE A CA 1
ATOM 704 C C . ILE A 1 83 ? 14.839 -1.808 -12.507 1.00 94.94 83 ILE A C 1
ATOM 706 O O . ILE A 1 83 ? 15.373 -1.970 -13.598 1.00 94.94 83 ILE A O 1
ATOM 710 N N . GLU A 1 84 ? 15.351 -0.987 -11.587 1.00 96.88 84 GLU A N 1
ATOM 711 C CA . GLU A 1 84 ? 16.586 -0.223 -11.803 1.00 96.88 84 GLU A CA 1
ATOM 712 C C . GLU A 1 84 ? 17.789 -1.130 -12.089 1.00 96.88 84 GLU A C 1
ATOM 714 O O . GLU A 1 84 ? 18.641 -0.764 -12.892 1.00 96.88 84 GLU A O 1
ATOM 719 N N . ASN A 1 85 ? 17.873 -2.298 -11.447 1.00 96.62 85 ASN A N 1
ATOM 720 C CA . ASN A 1 85 ? 18.928 -3.271 -11.722 1.00 96.62 85 ASN A CA 1
ATOM 721 C C . ASN A 1 85 ? 18.767 -3.907 -13.107 1.00 96.62 85 ASN A C 1
ATOM 723 O O . ASN A 1 85 ? 19.754 -4.000 -13.821 1.00 96.62 85 ASN A O 1
ATOM 727 N N . ILE A 1 86 ? 17.542 -4.269 -13.506 1.00 96.44 86 ILE A N 1
ATOM 728 C CA . ILE A 1 86 ? 17.262 -4.834 -14.838 1.00 96.44 86 ILE A CA 1
ATOM 729 C C . ILE A 1 86 ? 17.632 -3.845 -15.953 1.00 96.44 86 ILE A C 1
ATOM 731 O O . ILE A 1 86 ? 18.107 -4.260 -16.995 1.00 96.44 86 ILE A O 1
ATOM 735 N N . ILE A 1 87 ? 17.424 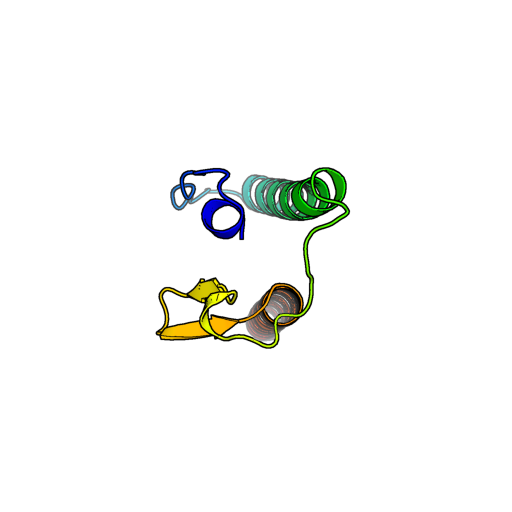-2.540 -15.745 1.00 95.00 87 ILE A N 1
ATOM 736 C CA . ILE A 1 87 ? 17.756 -1.499 -16.738 1.00 95.00 87 ILE A CA 1
ATOM 737 C C . ILE A 1 87 ? 19.274 -1.243 -16.832 1.00 95.00 87 ILE A C 1
ATOM 739 O O . ILE A 1 87 ? 19.748 -0.712 -17.833 1.00 95.00 87 ILE A O 1
ATOM 743 N N . LYS A 1 88 ? 20.034 -1.545 -15.771 1.00 88.12 88 LYS A N 1
ATOM 744 C CA . LYS A 1 88 ? 21.494 -1.351 -15.730 1.00 88.12 88 LYS A CA 1
ATOM 745 C C . LYS A 1 88 ? 22.278 -2.496 -16.378 1.00 88.12 88 LYS A C 1
ATOM 747 O O . LYS A 1 88 ? 23.457 -2.290 -16.665 1.00 88.12 88 LYS A O 1
ATOM 752 N N . GLU A 1 89 ? 21.660 -3.664 -16.526 1.00 55.66 89 GLU A N 1
ATOM 753 C CA . GLU A 1 89 ? 22.186 -4.824 -17.262 1.00 55.66 89 GLU A CA 1
ATOM 754 C C . GLU A 1 89 ? 21.894 -4.698 -18.763 1.00 55.66 89 GLU A C 1
ATOM 756 O O . GLU A 1 89 ? 22.788 -5.081 -19.552 1.00 55.66 89 GLU A O 1
#

Radius of gyration: 15.7 Å; chains: 1; bounding box: 38×26×45 Å

Foldseek 3Di:
DCVLVPNPDDDDDDDDDPDCVVVVVVVVVVVVVVVVVCVVCVPQDQDDPDQVSFDQDPVGDTDGNVVVVVVVVVVVVVVVVVVVVVVVD

InterPro domains:
  IPR034660 DinB/YfiT-like putative metalloenzymes [G3DSA:1.20.120.450] (18-89)
  IPR034660 DinB/YfiT-like putative metalloenzymes [SSF109854] (10-86)

Sequence (89 aa):
MENHIGLNTIRPERCFFDHVEPYIEKLHQAFSYCKNVFEQNPNLPLEELENSEKINTNWGQQYDVEQLLEHAIVHILRHRRQIENIIKE